Protein AF-A0AA40VWB4-F1 (afdb_monomer_lite)

Sequence (49 aa):
MPRNVGAVISRHPGLLHDLQSVYGAEDLYNLLEVIAVDAHNQQAMTKVR

Foldseek 3Di:
DVVLLVVLCVVVVVCNVCVVPPDDPVVSVVSVVVVVVVVVVVVVVVVVD

Secondary structure (DSSP, 8-state):
-HHHHHHHHHH-GGGHHHHHHT--HHHHHHHHHHHHHHHHHHHHHHHH-

Structure (mmCIF, N/CA/C/O backbone):
data_AF-A0AA40VWB4-F1
#
_entry.id   AF-A0AA40VWB4-F1
#
loop_
_atom_site.group_PDB
_atom_site.id
_atom_site.type_symbol
_atom_site.label_atom_id
_atom_site.label_alt_id
_atom_site.label_comp_id
_atom_site.label_asym_id
_atom_site.label_entity_id
_atom_site.label_seq_id
_atom_site.pdbx_PDB_ins_code
_atom_site.Cartn_x
_atom_site.Cartn_y
_atom_site.Cartn_z
_atom_site.occupancy
_atom_site.B_iso_or_equiv
_atom_site.auth_seq_id
_atom_site.auth_comp_id
_atom_site.auth_asym_id
_atom_site.auth_atom_id
_atom_site.pdbx_PDB_model_num
ATOM 1 N N . MET A 1 1 ? 11.028 -8.671 0.667 1.00 62.66 1 MET A N 1
ATOM 2 C CA . MET A 1 1 ? 10.503 -8.074 -0.579 1.00 62.66 1 MET A CA 1
ATOM 3 C C . MET A 1 1 ? 9.181 -8.701 -1.054 1.00 62.66 1 MET A C 1
ATOM 5 O O . MET A 1 1 ? 8.232 -7.937 -1.138 1.00 62.66 1 MET A O 1
ATOM 9 N N . PRO A 1 2 ? 9.001 -10.030 -1.242 1.00 74.00 2 PRO A N 1
ATOM 10 C CA . PRO A 1 2 ? 7.715 -10.580 -1.731 1.00 74.00 2 PRO A CA 1
ATOM 11 C C . PRO A 1 2 ? 6.536 -10.389 -0.761 1.00 74.00 2 PRO A C 1
ATOM 13 O O . PRO A 1 2 ? 5.410 -10.122 -1.168 1.00 74.00 2 PRO A O 1
ATOM 16 N N . ARG A 1 3 ? 6.809 -10.480 0.548 1.00 85.94 3 ARG A N 1
ATOM 17 C CA . ARG A 1 3 ? 5.793 -10.359 1.605 1.00 85.94 3 ARG A CA 1
ATOM 18 C C . ARG A 1 3 ? 5.125 -8.982 1.649 1.00 85.94 3 ARG A C 1
ATOM 20 O O . ARG A 1 3 ? 3.938 -8.898 1.929 1.00 85.94 3 ARG A O 1
ATOM 27 N N . ASN A 1 4 ? 5.888 -7.929 1.364 1.00 92.62 4 ASN A N 1
ATOM 28 C CA . ASN A 1 4 ? 5.432 -6.542 1.449 1.00 92.62 4 ASN A CA 1
ATOM 29 C C . ASN A 1 4 ? 4.454 -6.223 0.318 1.00 92.62 4 ASN A C 1
ATOM 31 O O . ASN A 1 4 ? 3.369 -5.714 0.575 1.00 92.62 4 ASN A O 1
ATOM 35 N N . VAL A 1 5 ? 4.796 -6.630 -0.909 1.00 92.94 5 VAL A N 1
ATOM 36 C CA . VAL A 1 5 ? 3.878 -6.564 -2.055 1.00 92.94 5 VAL A CA 1
ATOM 37 C C . VAL A 1 5 ? 2.616 -7.370 -1.755 1.00 92.94 5 VAL A C 1
ATOM 39 O O . VAL A 1 5 ? 1.516 -6.848 -1.895 1.00 92.94 5 VAL A O 1
ATOM 42 N N . GLY A 1 6 ? 2.772 -8.601 -1.249 1.00 94.19 6 GLY A N 1
ATOM 43 C CA . GLY A 1 6 ? 1.659 -9.460 -0.837 1.00 94.19 6 GLY A CA 1
ATOM 44 C C . GLY A 1 6 ? 0.714 -8.801 0.174 1.00 94.19 6 GLY A C 1
ATOM 45 O O . GLY A 1 6 ? -0.503 -8.896 0.031 1.00 94.19 6 GLY A O 1
ATOM 46 N N . ALA A 1 7 ? 1.258 -8.103 1.172 1.00 95.31 7 ALA A N 1
ATOM 47 C CA . ALA A 1 7 ? 0.471 -7.402 2.181 1.00 95.31 7 ALA A CA 1
ATOM 48 C C . ALA A 1 7 ? -0.365 -6.262 1.577 1.00 95.31 7 ALA A C 1
ATOM 50 O O . ALA A 1 7 ? -1.551 -6.154 1.891 1.00 95.31 7 ALA A O 1
ATOM 51 N N . VAL A 1 8 ? 0.216 -5.466 0.671 1.00 96.44 8 VAL A N 1
ATOM 52 C CA . VAL A 1 8 ? -0.503 -4.373 -0.000 1.00 96.44 8 VAL A CA 1
ATOM 53 C C . VAL A 1 8 ? -1.587 -4.913 -0.931 1.00 96.44 8 VAL A C 1
ATOM 55 O O . VAL A 1 8 ? -2.744 -4.515 -0.803 1.00 96.44 8 VAL A O 1
ATOM 58 N N . ILE A 1 9 ? -1.274 -5.874 -1.807 1.00 96.00 9 ILE A N 1
ATOM 59 C CA . ILE A 1 9 ? -2.262 -6.397 -2.770 1.00 96.00 9 ILE A CA 1
ATOM 60 C C . ILE A 1 9 ? -3.380 -7.205 -2.103 1.00 96.00 9 ILE A C 1
ATOM 62 O O . ILE A 1 9 ? -4.478 -7.278 -2.641 1.00 96.00 9 ILE A O 1
ATOM 66 N N . SER A 1 10 ? -3.147 -7.776 -0.917 1.00 95.94 10 SER A N 1
ATOM 67 C CA . SER A 1 10 ? -4.211 -8.447 -0.151 1.00 95.94 10 SER A CA 1
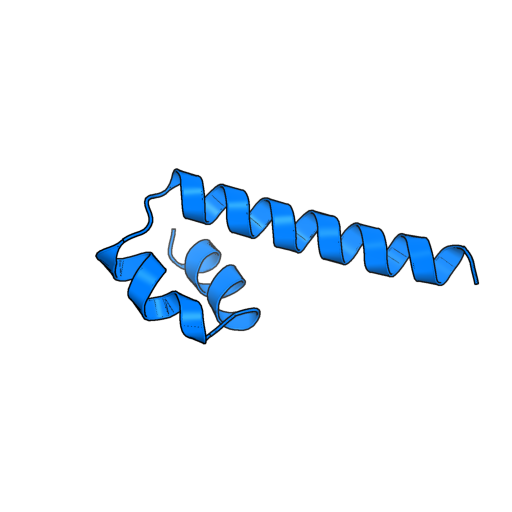ATOM 68 C C . SER A 1 10 ? -5.286 -7.465 0.327 1.00 95.94 10 SER A C 1
ATOM 70 O O . SER A 1 10 ? -6.434 -7.856 0.521 1.00 95.94 10 SER A O 1
ATOM 72 N N . ARG A 1 11 ? -4.919 -6.193 0.532 1.00 94.19 11 ARG A N 1
ATOM 73 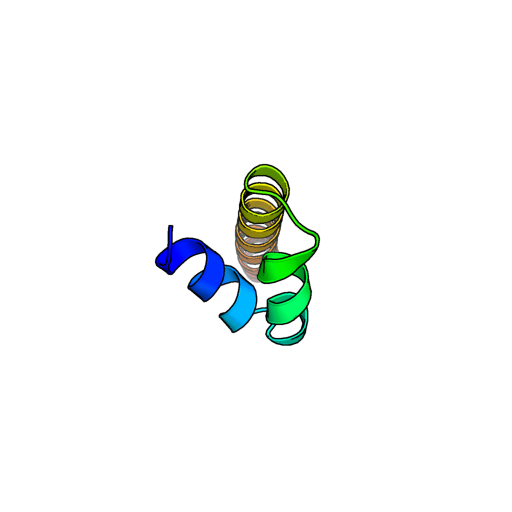C CA . ARG A 1 11 ? -5.824 -5.111 0.945 1.00 94.19 11 ARG A CA 1
ATOM 74 C C . ARG A 1 11 ? -6.362 -4.336 -0.264 1.00 94.19 11 ARG A C 1
ATOM 76 O O . ARG A 1 11 ? -7.524 -3.944 -0.275 1.00 94.19 11 ARG A O 1
ATOM 83 N N . HIS A 1 12 ? -5.524 -4.165 -1.288 1.00 94.62 12 HIS A N 1
ATOM 84 C CA . HIS A 1 12 ? -5.813 -3.415 -2.508 1.00 94.62 12 HIS A CA 1
ATOM 85 C C . HIS A 1 12 ? -5.336 -4.183 -3.756 1.00 94.62 12 HIS A C 1
ATOM 87 O O . HIS A 1 12 ? -4.296 -3.850 -4.329 1.00 94.62 12 HIS A O 1
ATOM 93 N N . PRO A 1 13 ? -6.090 -5.199 -4.219 1.00 95.06 13 PRO A N 1
ATOM 94 C CA . PRO A 1 13 ? -5.671 -6.051 -5.339 1.00 95.06 13 PRO A CA 1
ATOM 95 C C . PRO A 1 13 ? -5.426 -5.290 -6.648 1.00 95.06 13 PRO A C 1
ATOM 97 O O . PRO A 1 13 ? -4.587 -5.695 -7.450 1.00 95.06 13 PRO A O 1
ATOM 100 N N . GLY A 1 14 ? -6.126 -4.168 -6.849 1.00 96.44 14 GLY A N 1
ATOM 101 C CA . GLY A 1 14 ? -5.985 -3.321 -8.036 1.00 96.44 14 GLY A CA 1
ATOM 102 C C . GLY A 1 14 ? -4.607 -2.672 -8.191 1.00 96.44 14 GLY A C 1
ATOM 103 O O . GLY A 1 14 ? -4.242 -2.320 -9.304 1.00 96.44 14 GLY A O 1
ATOM 104 N N . LEU A 1 15 ? -3.814 -2.576 -7.117 1.00 95.38 15 LEU A N 1
ATOM 105 C CA . LEU A 1 15 ? -2.489 -1.946 -7.156 1.00 95.38 15 LEU A CA 1
ATOM 106 C C . LEU A 1 15 ? -1.380 -2.873 -7.669 1.00 95.38 15 LEU A C 1
ATOM 108 O O . LEU A 1 15 ? -0.232 -2.447 -7.754 1.00 95.38 15 LEU A O 1
ATOM 112 N N . LEU A 1 16 ? -1.672 -4.139 -7.998 1.00 94.50 16 LEU A N 1
ATOM 113 C CA . LEU A 1 16 ? -0.635 -5.084 -8.429 1.00 94.50 16 LEU A CA 1
ATOM 114 C C . LEU A 1 16 ? 0.120 -4.589 -9.670 1.00 94.50 16 LEU A C 1
ATOM 116 O O . LEU A 1 16 ? 1.345 -4.675 -9.700 1.00 94.50 16 LEU A O 1
ATOM 120 N N . HIS A 1 17 ? -0.598 -4.076 -10.672 1.00 95.06 17 HIS A N 1
ATOM 121 C CA . HIS A 1 17 ? 0.029 -3.570 -11.893 1.00 95.06 17 HIS A CA 1
ATOM 122 C C . HIS A 1 17 ? 0.933 -2.368 -11.596 1.00 95.06 17 HIS A C 1
ATOM 124 O O . HIS A 1 17 ? 2.084 -2.335 -12.033 1.00 95.06 17 HIS A O 1
ATOM 130 N N . ASP A 1 18 ? 0.447 -1.428 -10.789 1.00 95.88 18 ASP A N 1
ATOM 131 C CA . ASP A 1 18 ? 1.169 -0.199 -10.468 1.00 95.88 18 ASP A CA 1
ATOM 132 C C . ASP A 1 18 ? 2.412 -0.492 -9.617 1.00 95.88 18 ASP A C 1
ATOM 134 O O . ASP A 1 18 ? 3.486 0.025 -9.905 1.00 95.88 18 ASP A O 1
ATOM 138 N N . LEU A 1 19 ? 2.328 -1.416 -8.652 1.00 93.62 19 LEU A N 1
ATOM 139 C CA . LEU A 1 19 ? 3.478 -1.893 -7.865 1.00 93.62 19 LEU A CA 1
ATOM 140 C C . LEU A 1 19 ? 4.562 -2.586 -8.702 1.00 93.62 19 LEU A C 1
ATOM 142 O O . LEU A 1 19 ? 5.698 -2.711 -8.248 1.00 93.62 19 LEU A O 1
ATOM 146 N N . GLN A 1 20 ? 4.217 -3.080 -9.891 1.00 91.38 20 GLN A N 1
ATOM 147 C CA . GLN A 1 20 ? 5.150 -3.757 -10.792 1.00 91.38 20 GLN A CA 1
ATOM 148 C C . GLN A 1 20 ? 5.729 -2.838 -11.872 1.00 91.38 20 GLN A C 1
ATOM 150 O O . GLN A 1 20 ? 6.732 -3.206 -12.483 1.00 91.38 20 GLN A O 1
ATOM 155 N N . SER A 1 21 ? 5.104 -1.689 -12.142 1.00 93.62 21 SER A N 1
ATOM 156 C CA . SER A 1 21 ? 5.410 -0.880 -13.332 1.00 93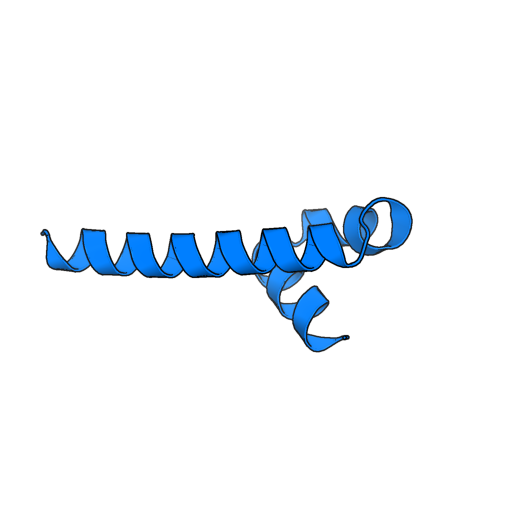.62 21 SER A CA 1
ATOM 157 C C . SER A 1 21 ? 5.567 0.620 -13.085 1.00 93.62 21 SER A C 1
ATOM 159 O O . SER A 1 21 ? 6.262 1.275 -13.859 1.00 93.62 21 SER A O 1
ATOM 161 N N . VAL A 1 22 ? 4.964 1.162 -12.023 1.00 95.44 22 VAL A N 1
ATOM 162 C CA . VAL A 1 22 ? 4.923 2.605 -11.734 1.00 95.44 22 VAL A CA 1
ATOM 163 C C . VAL A 1 22 ? 5.595 2.924 -10.402 1.00 95.44 22 VAL A C 1
ATOM 165 O O . VAL A 1 22 ? 6.414 3.836 -10.329 1.00 95.44 22 VAL A O 1
ATOM 168 N N . TYR A 1 23 ? 5.257 2.180 -9.353 1.00 94.50 23 TYR A N 1
ATOM 169 C CA . TYR A 1 23 ? 5.681 2.476 -7.993 1.00 94.50 23 TYR A CA 1
ATOM 170 C C . TYR A 1 23 ? 7.066 1.931 -7.665 1.00 94.50 23 TYR A C 1
ATOM 172 O O . TYR A 1 23 ? 7.436 0.810 -8.025 1.00 94.50 23 TYR A O 1
ATOM 180 N N . GLY A 1 24 ? 7.818 2.741 -6.925 1.00 93.12 24 GLY A N 1
ATOM 181 C CA . GLY A 1 24 ? 9.106 2.368 -6.369 1.00 93.12 24 GLY A CA 1
ATOM 182 C C . GLY A 1 24 ? 8.988 1.661 -5.019 1.00 93.12 24 GLY A C 1
ATOM 183 O O . GLY A 1 24 ? 7.910 1.426 -4.470 1.00 93.12 24 GLY A O 1
ATOM 184 N N . ALA A 1 25 ? 10.145 1.342 -4.436 1.00 93.38 25 ALA A N 1
ATOM 185 C CA . ALA A 1 25 ? 10.201 0.753 -3.100 1.00 93.38 25 ALA A CA 1
ATOM 186 C C . ALA A 1 25 ? 9.645 1.700 -2.021 1.00 93.38 25 ALA A C 1
ATOM 188 O O . ALA A 1 25 ? 9.012 1.230 -1.082 1.00 93.38 25 ALA A O 1
ATOM 189 N N . GLU A 1 26 ? 9.869 3.008 -2.157 1.00 96.69 26 GLU A N 1
ATOM 190 C CA . GLU A 1 26 ? 9.368 4.022 -1.223 1.00 96.69 26 GLU A CA 1
ATOM 191 C C . GLU A 1 26 ? 7.837 4.046 -1.187 1.00 96.69 26 GLU A C 1
ATOM 193 O O . GLU A 1 26 ? 7.252 3.924 -0.115 1.00 96.69 26 GLU A O 1
ATOM 198 N N . ASP A 1 27 ? 7.189 4.065 -2.352 1.00 96.50 27 ASP A N 1
ATOM 199 C CA . ASP A 1 27 ? 5.729 4.004 -2.464 1.00 96.50 27 ASP A CA 1
ATOM 200 C C . ASP A 1 27 ? 5.156 2.742 -1.807 1.00 96.50 27 ASP A C 1
ATOM 202 O O . ASP A 1 27 ? 4.162 2.804 -1.083 1.00 96.50 27 ASP A O 1
ATOM 206 N N . LEU A 1 28 ? 5.811 1.588 -1.997 1.00 95.44 28 LEU A N 1
ATOM 207 C CA . LEU A 1 28 ? 5.419 0.345 -1.335 1.00 95.44 28 LEU A CA 1
ATOM 208 C C . LEU A 1 28 ? 5.464 0.479 0.197 1.00 95.44 28 LEU A C 1
ATOM 210 O O . LEU A 1 28 ? 4.563 -0.016 0.874 1.00 95.44 28 LEU A O 1
ATOM 214 N N . TYR A 1 29 ? 6.492 1.125 0.753 1.00 96.62 29 TYR A N 1
ATOM 215 C CA . TYR A 1 29 ? 6.593 1.347 2.199 1.00 96.62 29 TYR A CA 1
ATOM 216 C C . TYR A 1 29 ? 5.572 2.371 2.703 1.00 96.62 29 TYR A C 1
ATOM 218 O O . TYR A 1 29 ? 4.951 2.121 3.735 1.00 96.62 29 TYR A O 1
ATOM 226 N N . ASN A 1 30 ? 5.315 3.438 1.946 1.00 97.88 30 ASN A N 1
ATOM 227 C CA . ASN A 1 30 ? 4.269 4.412 2.261 1.00 97.88 30 ASN A CA 1
ATOM 228 C C . ASN A 1 30 ? 2.886 3.739 2.325 1.00 97.88 30 ASN A C 1
ATOM 230 O O . ASN A 1 30 ? 2.126 3.954 3.267 1.00 97.88 30 ASN A O 1
ATOM 234 N N . LEU A 1 31 ? 2.567 2.847 1.380 1.00 97.19 31 LEU A N 1
ATOM 235 C CA . LEU A 1 31 ? 1.312 2.083 1.393 1.00 97.19 31 LEU A CA 1
ATOM 236 C C . LEU A 1 31 ? 1.207 1.141 2.602 1.00 97.19 31 LEU A C 1
ATOM 238 O O . LEU A 1 31 ? 0.128 0.983 3.173 1.00 97.19 31 LEU A O 1
ATOM 242 N N . LEU A 1 32 ? 2.314 0.521 3.020 1.00 97.12 32 LEU A N 1
ATOM 243 C CA . LEU A 1 32 ? 2.335 -0.303 4.232 1.00 97.12 32 LEU A CA 1
ATOM 244 C C . LEU A 1 32 ? 2.088 0.524 5.496 1.00 97.12 32 LEU A C 1
ATOM 246 O O . LEU A 1 32 ? 1.384 0.058 6.392 1.00 97.12 32 LEU A O 1
ATOM 250 N N . GLU A 1 33 ? 2.644 1.734 5.566 1.00 98.25 33 GLU A N 1
ATOM 251 C CA . GLU A 1 33 ? 2.407 2.654 6.677 1.00 98.25 33 GLU A CA 1
ATOM 252 C C . GLU A 1 33 ? 0.937 3.075 6.741 1.00 98.25 33 GLU A C 1
ATOM 254 O O . GLU A 1 33 ? 0.325 2.970 7.804 1.00 98.25 33 GLU A O 1
ATOM 259 N N . VAL A 1 34 ? 0.334 3.434 5.603 1.00 97.50 34 VAL A N 1
ATOM 260 C CA . VAL A 1 34 ? -1.103 3.747 5.521 1.00 97.50 34 VAL A CA 1
ATOM 261 C C . VAL A 1 34 ? -1.948 2.582 6.043 1.00 97.50 34 VAL A C 1
ATOM 263 O O . VAL A 1 34 ? -2.807 2.781 6.900 1.00 97.50 34 VAL A O 1
ATOM 266 N N . ILE A 1 35 ? -1.662 1.348 5.612 1.00 96.88 35 ILE A N 1
ATOM 267 C CA . ILE A 1 35 ? -2.378 0.152 6.089 1.00 96.88 35 ILE A CA 1
ATOM 268 C C . ILE A 1 35 ? -2.245 -0.018 7.613 1.00 96.88 35 ILE A C 1
ATOM 270 O O . ILE A 1 35 ? -3.214 -0.394 8.281 1.00 96.88 35 ILE A O 1
ATOM 274 N N . ALA A 1 36 ? -1.060 0.236 8.174 1.00 97.12 36 ALA A N 1
ATOM 275 C CA . ALA A 1 36 ? -0.820 0.127 9.610 1.00 97.12 36 ALA A CA 1
ATOM 276 C C . ALA A 1 36 ? -1.573 1.206 10.407 1.00 97.12 36 ALA A C 1
ATOM 278 O O . ALA A 1 36 ? -2.197 0.893 11.426 1.00 97.12 36 ALA A O 1
ATOM 279 N N . VAL A 1 37 ? -1.560 2.453 9.927 1.00 98.12 37 VAL A N 1
ATOM 280 C CA . VAL A 1 37 ? -2.286 3.580 10.532 1.00 98.12 37 VAL A CA 1
ATOM 281 C C . VAL A 1 37 ? -3.794 3.345 10.478 1.00 98.12 37 VAL A C 1
ATOM 283 O O . VAL A 1 37 ? -4.473 3.517 11.489 1.00 98.12 37 VAL A O 1
ATOM 286 N N . ASP A 1 38 ? -4.323 2.860 9.357 1.00 97.12 38 ASP A N 1
ATOM 287 C CA . ASP A 1 38 ? -5.741 2.519 9.234 1.00 97.12 38 ASP A CA 1
ATOM 288 C C . ASP A 1 38 ? -6.161 1.448 10.243 1.00 97.12 38 ASP A C 1
ATOM 290 O O . ASP A 1 38 ? -7.193 1.579 10.906 1.00 97.12 38 ASP A O 1
ATOM 294 N N . ALA A 1 39 ? -5.352 0.399 10.412 1.00 95.88 39 ALA A N 1
ATOM 295 C CA . ALA A 1 39 ? -5.619 -0.636 11.406 1.00 95.88 39 ALA A CA 1
ATOM 296 C C . ALA A 1 39 ? -5.601 -0.074 12.837 1.00 95.88 39 ALA A C 1
ATOM 298 O O . ALA A 1 39 ? -6.464 -0.422 13.648 1.00 95.88 39 ALA 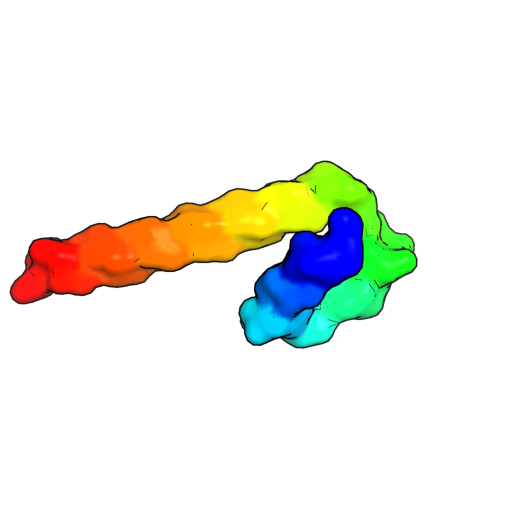A O 1
ATOM 299 N N . HIS A 1 40 ? -4.655 0.817 13.145 1.00 96.81 40 HIS A N 1
ATOM 300 C CA . HIS A 1 40 ? -4.606 1.507 14.431 1.00 96.81 40 HIS A CA 1
ATOM 301 C C . HIS A 1 40 ? -5.860 2.364 14.665 1.00 96.81 40 HIS A C 1
ATOM 303 O O . HIS A 1 40 ? -6.492 2.256 15.718 1.00 96.81 40 HIS A O 1
ATOM 309 N N . ASN A 1 41 ? -6.269 3.152 13.670 1.00 97.06 41 ASN A N 1
ATOM 310 C CA . ASN A 1 41 ? -7.448 4.014 13.743 1.00 97.06 41 ASN 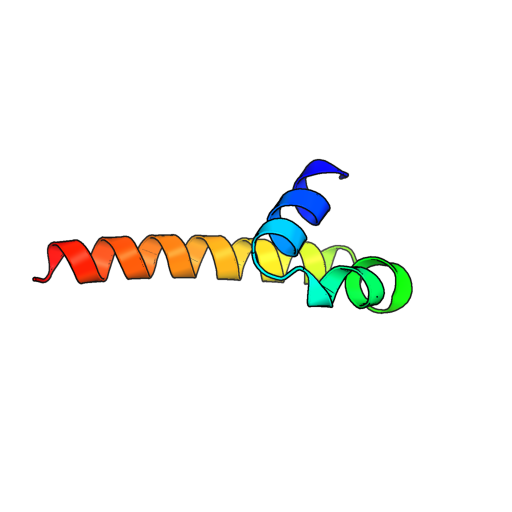A CA 1
ATOM 311 C C . ASN A 1 41 ? -8.729 3.204 13.957 1.00 97.06 41 ASN A C 1
ATOM 313 O O . ASN A 1 41 ? -9.525 3.533 14.834 1.00 97.06 41 ASN A O 1
ATOM 317 N N . GLN A 1 42 ? -8.904 2.096 13.231 1.00 96.44 42 GLN A N 1
ATOM 318 C CA . GLN A 1 42 ? -10.046 1.194 13.414 1.00 96.44 42 GLN A CA 1
ATOM 319 C C . GLN A 1 42 ? -10.125 0.651 14.851 1.00 96.44 42 GLN A C 1
ATOM 321 O O . GLN A 1 42 ? -11.205 0.605 15.451 1.00 96.44 42 GLN A O 1
ATOM 326 N N . GLN A 1 43 ? -8.983 0.284 15.439 1.00 95.75 43 GLN A N 1
ATOM 327 C CA . GLN A 1 43 ? -8.923 -0.165 16.831 1.00 95.75 43 GLN A CA 1
ATOM 328 C C . GLN A 1 43 ? -9.234 0.966 17.816 1.00 95.75 43 GLN A C 1
ATOM 330 O O . GLN A 1 43 ? -9.980 0.753 18.771 1.00 95.75 43 GLN A O 1
ATOM 335 N N . ALA A 1 44 ? -8.684 2.162 17.599 1.00 95.88 44 ALA A N 1
ATOM 336 C CA . ALA A 1 44 ? -8.941 3.324 18.443 1.00 95.88 44 ALA A CA 1
ATOM 337 C C . ALA A 1 44 ? -10.428 3.709 18.426 1.00 95.88 44 ALA A C 1
ATOM 339 O O . ALA A 1 44 ? -11.029 3.864 19.484 1.00 95.88 44 ALA A O 1
ATOM 340 N N . MET A 1 45 ? -11.052 3.754 17.246 1.00 94.25 45 MET A N 1
ATOM 341 C CA . MET A 1 45 ? -12.485 4.033 17.095 1.00 94.25 45 MET A CA 1
ATOM 342 C C . MET A 1 45 ? -13.367 2.998 17.797 1.00 94.25 45 MET A C 1
ATOM 344 O O . MET A 1 45 ? -14.399 3.352 18.357 1.00 94.25 45 MET A O 1
ATOM 348 N N . THR A 1 46 ? -12.954 1.728 17.803 1.00 91.88 46 THR A N 1
ATOM 349 C CA . THR A 1 46 ? -13.684 0.666 18.512 1.00 91.88 46 THR A CA 1
ATOM 350 C C . THR A 1 46 ? -13.629 0.851 20.030 1.00 91.88 46 THR A C 1
ATOM 352 O O . THR A 1 46 ? -14.604 0.556 20.704 1.00 91.88 46 THR A O 1
ATOM 355 N N . LYS A 1 47 ? -12.516 1.362 20.576 1.00 78.75 47 LYS A N 1
ATOM 356 C CA . LYS A 1 47 ? -12.352 1.622 22.021 1.00 78.75 47 LYS A CA 1
ATOM 357 C C . LYS A 1 47 ? -13.083 2.874 22.512 1.00 78.75 47 LYS A C 1
ATOM 359 O O . LYS A 1 47 ? -13.280 3.021 23.711 1.00 78.75 47 LYS A O 1
ATOM 364 N N . VAL A 1 48 ? -13.403 3.797 21.605 1.00 74.88 48 VAL A N 1
ATOM 365 C CA . VAL A 1 48 ? -14.114 5.050 21.915 1.00 74.88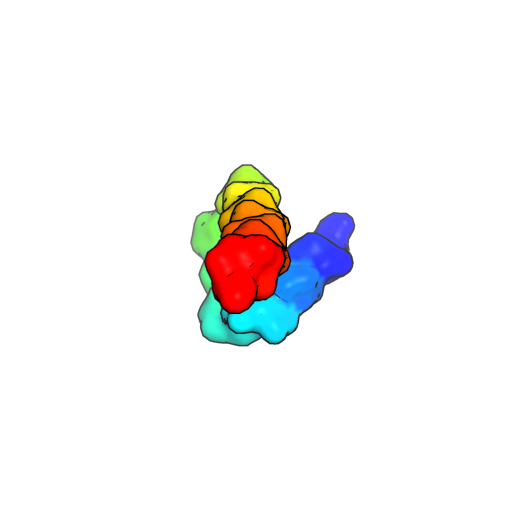 48 VAL A CA 1
ATOM 366 C C . VAL A 1 48 ? -15.637 4.841 21.977 1.00 74.88 48 VAL A C 1
ATOM 368 O O . VAL A 1 48 ? -16.346 5.711 22.477 1.00 74.88 48 VAL A O 1
ATOM 371 N N . ARG A 1 49 ? -16.142 3.701 21.491 1.00 55.97 49 ARG A N 1
ATOM 372 C CA . ARG A 1 49 ? -17.564 3.340 21.492 1.00 55.97 49 ARG A CA 1
ATOM 373 C C . ARG A 1 49 ? -17.935 2.499 22.709 1.00 55.97 49 ARG A C 1
ATOM 375 O O . ARG A 1 49 ? -19.077 2.680 23.182 1.00 55.97 49 ARG A O 1
#

pLDDT: mean 92.62, std 8.59, range [55.97, 98.25]

Radius of gyration: 12.69 Å; chains: 1; bounding box: 28×16×35 Å